Protein AF-A0A936HAV2-F1 (afdb_monomer_lite)

Secondary structure (DSSP, 8-state):
--HHHHHHHHHHHHHHHHHHHHHHHHHHHHHHHHHHHHHHHHHHHHHHHHHHHHHH--TTS-HHHHHHHHHHHHHHHHHHHHHHHHHHHHHHHHHHHHHHHHHHHHHHHHH--

Radius of gyration: 25.37 Å; chains: 1; bounding box: 55×14×76 Å

Sequence (113 aa):
MNTNTMLDRQHAANLLAWQGTMRVSGLLSLSLVGSVRKGLETYLLCLRHGAAYLKSASLGDTPEKAVSTYADAMNECVEKSWQDYRNSLQIWLLTQDEALIWVNKIDRALAGP

Foldseek 3Di:
DDVVLLVVLVVVLVVLVVVLVVVLVVLVVCLVVLLVVLVVVLVVLLVVLVVVLVVPPDVDDDPVVSVVSVVVSVVVSVVSVVVSVVVSVVSVVVSVVSNVVSVVVSVDSNVDD

pLDDT: mean 75.58, std 8.19, range [50.28, 89.06]

Structure (mmCIF, N/CA/C/O backbone):
data_AF-A0A936HAV2-F1
#
_entry.id   AF-A0A936HAV2-F1
#
loop_
_atom_site.group_PDB
_atom_site.id
_atom_site.type_symbol
_atom_site.label_atom_id
_atom_site.label_alt_id
_atom_site.label_comp_id
_atom_site.label_asym_id
_atom_site.label_entity_id
_atom_site.label_seq_id
_atom_site.pdbx_PDB_ins_code
_atom_site.Cartn_x
_atom_site.Cartn_y
_atom_site.Cartn_z
_atom_site.occupancy
_atom_site.B_iso_or_equiv
_atom_site.auth_seq_id
_atom_site.auth_comp_id
_atom_site.auth_asym_id
_atom_site.auth_atom_id
_atom_site.pdbx_PDB_model_num
ATOM 1 N N . MET A 1 1 ? 21.744 -6.650 -38.863 1.00 50.28 1 MET A N 1
ATOM 2 C CA . MET A 1 1 ? 21.320 -6.060 -37.574 1.00 50.28 1 MET A CA 1
ATOM 3 C C . MET A 1 1 ? 22.170 -6.705 -36.491 1.00 50.28 1 MET A C 1
ATOM 5 O O . MET A 1 1 ? 22.257 -7.924 -36.473 1.00 50.28 1 MET A O 1
ATOM 9 N N . ASN A 1 2 ? 22.943 -5.914 -35.746 1.00 58.81 2 ASN A N 1
ATOM 10 C CA . ASN A 1 2 ? 24.126 -6.391 -35.024 1.00 58.81 2 ASN A CA 1
ATOM 11 C C . ASN A 1 2 ? 23.709 -7.155 -33.755 1.00 58.81 2 ASN A C 1
ATOM 13 O O . ASN A 1 2 ? 23.072 -6.575 -32.877 1.00 58.81 2 ASN A O 1
ATOM 17 N N . THR A 1 3 ? 24.047 -8.437 -33.639 1.00 69.88 3 THR A N 1
ATOM 18 C CA . THR A 1 3 ? 23.691 -9.288 -32.485 1.00 69.88 3 THR A CA 1
ATOM 19 C C . THR A 1 3 ? 24.125 -8.674 -31.151 1.00 69.88 3 THR A C 1
ATOM 21 O O . THR A 1 3 ? 23.378 -8.747 -30.181 1.00 69.88 3 THR A O 1
ATOM 24 N N . ASN A 1 4 ? 25.251 -7.953 -31.137 1.00 74.75 4 ASN A N 1
ATOM 25 C CA . ASN A 1 4 ? 25.730 -7.189 -29.979 1.00 74.75 4 ASN A CA 1
ATOM 26 C C . ASN A 1 4 ? 24.740 -6.102 -29.525 1.00 74.75 4 ASN A C 1
ATOM 28 O O . ASN A 1 4 ? 24.450 -5.990 -28.342 1.00 74.75 4 ASN A O 1
ATOM 32 N N . THR A 1 5 ? 24.129 -5.363 -30.459 1.00 72.56 5 THR A N 1
ATOM 33 C CA . THR A 1 5 ? 23.131 -4.330 -30.114 1.00 72.56 5 THR A CA 1
ATOM 34 C C . THR A 1 5 ? 21.826 -4.910 -29.573 1.00 72.56 5 THR A C 1
ATOM 36 O O . THR A 1 5 ? 21.144 -4.258 -28.790 1.00 72.56 5 THR A O 1
ATOM 39 N N . MET A 1 6 ? 21.474 -6.136 -29.969 1.00 74.00 6 MET A N 1
ATOM 40 C CA . MET A 1 6 ? 20.322 -6.854 -29.418 1.00 74.00 6 MET A CA 1
ATOM 41 C C . MET A 1 6 ? 20.626 -7.378 -28.009 1.00 74.00 6 MET A C 1
ATOM 43 O O . MET A 1 6 ? 19.794 -7.249 -27.116 1.00 74.00 6 MET A O 1
ATOM 47 N N . LEU A 1 7 ? 21.839 -7.899 -27.798 1.00 80.50 7 LEU A N 1
ATOM 48 C CA . LEU A 1 7 ? 22.309 -8.390 -26.504 1.00 80.50 7 LEU A CA 1
ATOM 49 C C . LEU A 1 7 ? 22.374 -7.267 -25.454 1.00 80.50 7 LEU A C 1
ATOM 51 O O . LEU A 1 7 ? 21.879 -7.446 -24.343 1.00 80.50 7 LEU A O 1
ATOM 55 N N . ASP A 1 8 ? 22.900 -6.095 -25.822 1.00 80.56 8 ASP A N 1
ATOM 56 C CA . ASP A 1 8 ? 22.991 -4.932 -24.929 1.00 80.56 8 ASP A CA 1
ATOM 57 C C . ASP A 1 8 ? 21.605 -4.408 -24.519 1.00 80.56 8 ASP A C 1
ATOM 59 O O . 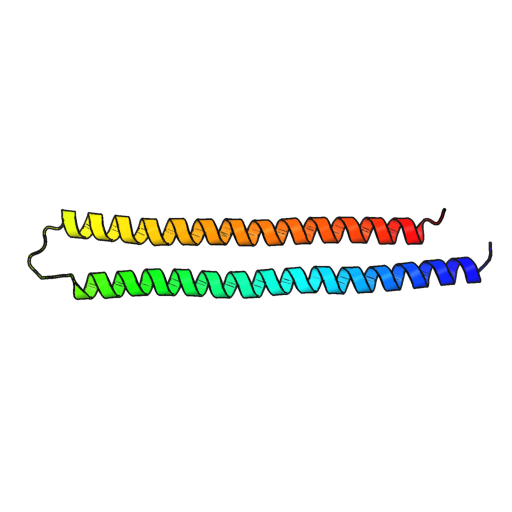ASP A 1 8 ? 21.373 -4.102 -23.347 1.00 80.56 8 ASP A O 1
ATOM 63 N N . ARG A 1 9 ? 20.645 -4.370 -25.456 1.00 75.62 9 ARG A N 1
ATOM 64 C CA . ARG A 1 9 ? 19.241 -4.014 -25.167 1.00 75.62 9 ARG A CA 1
ATOM 65 C C . ARG A 1 9 ? 18.602 -4.999 -24.196 1.00 75.62 9 ARG A C 1
ATOM 67 O O . ARG A 1 9 ? 17.939 -4.592 -23.245 1.00 75.62 9 ARG A O 1
ATOM 74 N N . GLN A 1 10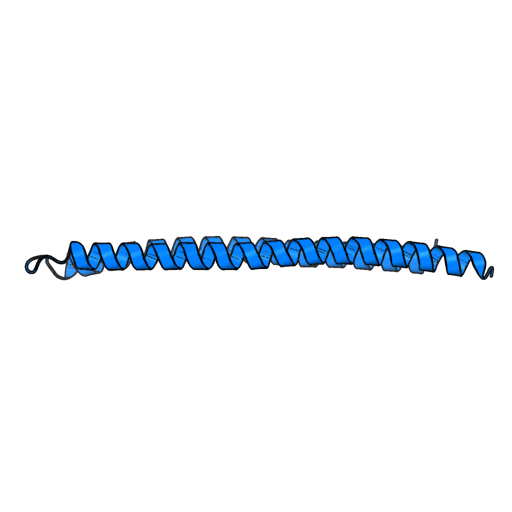 ? 18.838 -6.290 -24.406 1.00 78.50 10 GLN A N 1
ATOM 75 C CA . GLN A 1 10 ? 18.302 -7.341 -23.550 1.00 78.50 10 GLN A CA 1
ATOM 76 C C . GLN A 1 10 ? 18.906 -7.282 -22.141 1.00 78.50 10 GLN A C 1
ATOM 78 O O . GLN A 1 10 ? 18.195 -7.470 -21.155 1.00 78.50 10 GLN A O 1
ATOM 83 N N . HIS A 1 11 ? 20.197 -6.958 -22.030 1.00 81.56 11 HIS A N 1
ATOM 84 C CA . HIS A 1 11 ? 20.867 -6.782 -20.746 1.00 81.56 11 HIS A CA 1
ATOM 85 C C . HIS A 1 11 ? 20.352 -5.545 -19.993 1.00 81.56 11 HIS A C 1
ATOM 87 O O . HIS A 1 11 ? 20.043 -5.632 -18.804 1.00 81.56 11 HIS A O 1
ATOM 93 N N . ALA A 1 12 ? 20.167 -4.420 -20.693 1.00 81.56 12 ALA A N 1
ATOM 94 C CA . ALA A 1 12 ? 19.582 -3.206 -20.126 1.00 81.56 12 ALA A CA 1
ATOM 95 C C . ALA A 1 12 ? 18.133 -3.424 -19.652 1.00 81.56 12 ALA A C 1
ATOM 97 O O . ALA A 1 12 ? 17.783 -3.039 -18.535 1.00 81.56 12 ALA A O 1
ATOM 98 N N . ALA A 1 13 ? 17.307 -4.102 -20.453 1.00 78.00 13 ALA A N 1
ATOM 99 C CA . ALA A 1 13 ? 15.942 -4.461 -20.077 1.00 78.00 13 ALA A CA 1
ATOM 100 C C . ALA A 1 13 ? 15.903 -5.398 -18.857 1.00 78.00 13 ALA A C 1
ATOM 102 O O . ALA A 1 13 ? 15.079 -5.206 -17.964 1.00 78.00 13 ALA A O 1
ATOM 103 N N . ASN A 1 14 ? 16.825 -6.362 -18.771 1.00 84.75 14 ASN A N 1
ATOM 104 C CA . ASN A 1 14 ? 16.912 -7.281 -17.636 1.00 84.75 14 ASN A CA 1
ATOM 105 C C . ASN A 1 14 ? 17.304 -6.563 -16.331 1.00 84.75 14 ASN A C 1
ATOM 107 O O . ASN A 1 14 ? 16.727 -6.829 -15.278 1.00 84.75 14 ASN A O 1
ATOM 111 N N . LEU A 1 15 ? 18.233 -5.602 -16.390 1.00 86.88 15 LEU A N 1
ATOM 112 C CA . LEU A 1 15 ? 18.590 -4.778 -15.229 1.00 86.88 15 LEU A CA 1
ATOM 113 C C . LEU A 1 15 ? 17.411 -3.918 -14.754 1.00 86.88 15 LEU A C 1
ATOM 115 O O . LEU A 1 15 ? 17.160 -3.834 -13.550 1.00 86.88 15 LEU A O 1
ATOM 119 N N . LEU A 1 16 ? 16.655 -3.324 -15.683 1.00 83.94 16 LEU A N 1
ATOM 120 C CA . LEU A 1 16 ? 15.445 -2.563 -15.361 1.00 83.94 16 LEU A CA 1
ATOM 121 C C . LEU A 1 16 ? 14.352 -3.458 -14.763 1.00 83.94 16 LEU A C 1
ATOM 123 O O . LEU A 1 16 ? 13.718 -3.072 -13.783 1.00 83.94 16 LEU A O 1
ATOM 127 N N . ALA A 1 17 ? 14.170 -4.670 -15.292 1.00 82.38 17 ALA A N 1
ATOM 128 C CA . ALA A 1 17 ? 13.250 -5.657 -14.734 1.00 82.38 17 ALA A CA 1
ATOM 129 C C . ALA A 1 17 ? 13.622 -6.032 -13.296 1.00 82.38 17 ALA A C 1
ATOM 131 O O . ALA A 1 17 ? 12.748 -6.120 -12.430 1.00 82.38 17 ALA A O 1
ATOM 132 N N . TRP A 1 18 ? 14.915 -6.185 -13.009 1.00 84.81 18 TRP A N 1
ATOM 133 C CA . TRP A 1 18 ? 15.388 -6.499 -11.664 1.00 84.81 18 TRP A CA 1
ATOM 134 C C . TRP A 1 18 ? 15.188 -5.350 -10.678 1.00 84.81 18 TRP A C 1
ATOM 136 O O . TRP A 1 18 ? 14.704 -5.566 -9.566 1.00 84.81 18 TRP A O 1
ATOM 146 N N . GLN A 1 19 ? 15.467 -4.116 -11.100 1.00 83.88 19 GLN A N 1
ATOM 147 C CA . GLN A 1 19 ? 15.196 -2.927 -10.290 1.00 83.88 19 GLN A CA 1
ATOM 148 C C . GLN A 1 19 ? 13.698 -2.744 -10.013 1.00 83.88 19 GLN A C 1
ATOM 150 O O . GLN A 1 19 ? 13.314 -2.500 -8.866 1.00 83.88 19 GLN A O 1
ATOM 155 N N . GLY A 1 20 ? 12.849 -2.918 -11.030 1.00 80.31 20 GLY A N 1
ATOM 156 C CA . GLY A 1 20 ? 11.396 -2.849 -10.884 1.00 80.31 20 GLY A CA 1
ATOM 157 C C . GLY A 1 20 ? 10.851 -3.928 -9.953 1.00 80.31 20 GLY A C 1
ATOM 158 O O . GLY A 1 20 ? 10.086 -3.625 -9.040 1.00 80.31 20 GLY A O 1
ATOM 159 N N . THR A 1 21 ? 11.317 -5.169 -10.106 1.00 82.38 21 THR A N 1
ATOM 160 C CA . THR A 1 21 ? 10.913 -6.297 -9.252 1.00 82.38 21 THR A CA 1
ATOM 161 C C . THR A 1 21 ? 11.272 -6.045 -7.790 1.00 82.38 21 THR A C 1
ATOM 163 O O . THR A 1 21 ? 10.428 -6.221 -6.912 1.00 82.38 21 THR A O 1
ATOM 166 N N . MET A 1 22 ? 12.490 -5.568 -7.510 1.00 82.38 22 MET A N 1
ATOM 167 C CA . MET A 1 22 ? 12.909 -5.235 -6.144 1.00 82.38 22 MET A CA 1
ATOM 168 C C . MET A 1 22 ? 12.064 -4.107 -5.537 1.00 82.38 22 MET A C 1
ATOM 170 O O . MET A 1 22 ? 11.657 -4.204 -4.378 1.00 82.38 22 MET A O 1
ATOM 174 N N . ARG A 1 23 ? 11.749 -3.060 -6.311 1.00 81.94 23 ARG A N 1
ATOM 175 C CA . ARG A 1 23 ? 10.904 -1.946 -5.852 1.00 81.94 23 ARG A CA 1
ATOM 176 C C . ARG A 1 23 ? 9.468 -2.369 -5.560 1.00 81.94 23 ARG A C 1
ATOM 178 O O . ARG A 1 23 ? 8.957 -2.063 -4.485 1.00 81.94 23 ARG A O 1
ATOM 185 N N . VAL A 1 24 ? 8.840 -3.100 -6.477 1.00 83.06 24 VAL A N 1
ATOM 186 C CA . VAL A 1 24 ? 7.469 -3.603 -6.308 1.00 83.06 24 VAL A CA 1
ATOM 187 C C . VAL A 1 24 ? 7.404 -4.582 -5.135 1.00 83.06 24 VAL A C 1
ATOM 189 O O . VAL A 1 24 ? 6.523 -4.469 -4.285 1.00 83.06 24 VAL A O 1
ATOM 192 N N . SER A 1 25 ? 8.384 -5.484 -5.012 1.00 78.06 25 SER A N 1
ATOM 193 C CA . SER A 1 25 ? 8.477 -6.404 -3.875 1.00 78.06 25 SER A CA 1
ATOM 194 C C . SER A 1 25 ? 8.657 -5.675 -2.538 1.00 78.06 25 SER A C 1
ATOM 196 O O . SER A 1 25 ? 8.115 -6.124 -1.528 1.00 78.06 25 SER A O 1
ATOM 198 N N . GLY A 1 26 ? 9.401 -4.565 -2.511 1.00 82.88 26 GLY A N 1
ATOM 199 C CA . GLY A 1 26 ? 9.555 -3.725 -1.321 1.00 82.88 26 GLY A CA 1
ATOM 200 C C . GLY A 1 26 ? 8.257 -3.023 -0.911 1.00 82.88 26 GLY A C 1
ATOM 201 O O . GLY A 1 26 ? 7.916 -2.986 0.267 1.00 82.88 26 GLY A O 1
ATOM 202 N N . LEU A 1 27 ? 7.487 -2.511 -1.873 1.00 82.06 27 LEU A N 1
ATOM 203 C CA . LEU A 1 27 ? 6.190 -1.883 -1.593 1.00 82.06 27 LEU A CA 1
ATOM 204 C C . LEU A 1 27 ? 5.149 -2.901 -1.100 1.00 82.06 27 LEU A C 1
ATOM 206 O O . LEU A 1 27 ? 4.415 -2.625 -0.148 1.00 82.06 27 LEU A O 1
ATOM 210 N N . LEU A 1 28 ? 5.134 -4.106 -1.679 1.00 79.12 28 LEU A N 1
ATOM 211 C CA . LEU A 1 28 ? 4.263 -5.199 -1.235 1.00 79.12 28 LEU A CA 1
ATOM 212 C C . LEU A 1 28 ? 4.577 -5.648 0.195 1.00 79.12 28 LEU A C 1
ATOM 214 O O . LEU A 1 28 ? 3.656 -5.840 0.991 1.00 79.12 28 LEU A O 1
ATOM 218 N N . SER A 1 29 ? 5.859 -5.789 0.546 1.00 76.75 29 SER A N 1
ATOM 219 C CA . SER A 1 29 ? 6.253 -6.197 1.898 1.00 76.75 29 SER A CA 1
ATOM 220 C C . SER A 1 29 ? 5.909 -5.132 2.943 1.00 76.75 29 SER A C 1
ATOM 222 O O . SER A 1 29 ? 5.398 -5.475 4.011 1.00 76.75 29 SER A O 1
ATOM 224 N N . LEU A 1 30 ? 6.073 -3.843 2.620 1.00 78.81 30 LEU A N 1
ATOM 225 C CA . LEU A 1 30 ? 5.624 -2.735 3.472 1.00 78.81 30 LEU A CA 1
ATOM 226 C C . LEU A 1 30 ? 4.103 -2.730 3.664 1.00 78.81 30 LEU A C 1
ATOM 228 O O . LEU A 1 30 ? 3.629 -2.525 4.783 1.00 78.81 30 LEU A O 1
ATOM 232 N N . SER A 1 31 ? 3.340 -2.992 2.599 1.00 77.31 31 SER A N 1
ATOM 233 C CA . SER A 1 31 ? 1.879 -3.096 2.672 1.00 77.31 31 SER A CA 1
ATOM 234 C C . SER A 1 31 ? 1.437 -4.227 3.603 1.00 77.31 31 SER A C 1
ATOM 236 O O . SER A 1 31 ? 0.587 -4.028 4.473 1.00 77.31 31 SER A O 1
ATOM 238 N N . LEU A 1 32 ? 2.062 -5.401 3.474 1.00 75.00 32 LEU A N 1
ATOM 239 C CA . LEU A 1 32 ? 1.710 -6.591 4.243 1.00 75.00 32 LEU A CA 1
ATOM 240 C C . LEU A 1 32 ? 2.055 -6.433 5.730 1.00 75.00 32 LEU A C 1
ATOM 242 O O . LEU A 1 32 ? 1.200 -6.652 6.587 1.00 75.00 32 LEU A O 1
ATOM 246 N N . VAL A 1 33 ? 3.268 -5.970 6.048 1.00 76.31 33 VAL A N 1
ATOM 247 C CA . VAL A 1 33 ? 3.683 -5.706 7.439 1.00 76.31 33 VAL A CA 1
ATOM 248 C C . VAL A 1 33 ? 2.842 -4.587 8.061 1.00 76.31 33 VAL A C 1
ATOM 250 O O . VAL A 1 33 ? 2.424 -4.690 9.216 1.00 76.31 33 VAL A O 1
ATOM 253 N N . GLY A 1 34 ? 2.540 -3.536 7.291 1.00 74.94 34 GLY A N 1
ATOM 254 C CA . GLY A 1 34 ? 1.677 -2.442 7.727 1.00 74.94 34 GLY A CA 1
ATOM 255 C C . GLY A 1 34 ? 0.251 -2.901 8.031 1.00 74.94 34 GLY A C 1
ATOM 256 O O . GLY A 1 34 ? -0.298 -2.524 9.064 1.00 74.94 34 GLY A O 1
ATOM 257 N N . SER A 1 35 ? -0.330 -3.746 7.175 1.00 74.19 35 SER A N 1
ATOM 258 C CA . SER A 1 35 ? -1.675 -4.302 7.361 1.00 74.19 35 SER A CA 1
ATOM 259 C C . SER A 1 35 ? -1.768 -5.172 8.617 1.00 74.19 35 SER A C 1
ATOM 261 O O . SER A 1 35 ? -2.684 -4.988 9.416 1.00 74.19 35 SER A O 1
ATOM 263 N N . VAL A 1 36 ? -0.783 -6.047 8.854 1.00 71.69 36 VAL A N 1
ATOM 264 C CA . VAL A 1 36 ? -0.739 -6.899 10.055 1.00 71.69 36 VAL A CA 1
ATOM 265 C C . VAL A 1 36 ? -0.629 -6.060 11.327 1.00 71.69 36 VAL A C 1
ATOM 267 O O . VAL A 1 36 ? -1.373 -6.285 12.281 1.00 71.69 36 VAL A O 1
ATOM 270 N N . ARG A 1 37 ? 0.263 -5.059 11.344 1.00 74.88 37 ARG A N 1
ATOM 271 C CA . ARG A 1 37 ? 0.418 -4.161 12.497 1.00 74.88 37 ARG A CA 1
ATOM 272 C C . ARG A 1 37 ? -0.878 -3.413 12.806 1.00 74.88 37 ARG A C 1
ATOM 274 O O . ARG A 1 37 ? -1.280 -3.344 13.962 1.00 74.88 37 ARG A O 1
ATOM 281 N N . LYS A 1 38 ? -1.529 -2.872 11.779 1.00 76.94 38 LYS A N 1
ATOM 282 C CA . LYS A 1 38 ? -2.783 -2.125 11.909 1.00 76.94 38 LYS A CA 1
ATOM 283 C C . LYS A 1 38 ? -3.931 -3.002 12.388 1.00 76.94 38 LYS A C 1
ATOM 285 O O . LYS A 1 38 ? -4.585 -2.656 13.363 1.00 76.94 38 LYS A O 1
ATOM 290 N N . GLY A 1 39 ? -4.086 -4.191 11.803 1.00 72.50 39 GLY A N 1
ATOM 291 C CA . GLY A 1 39 ? -5.063 -5.178 12.264 1.00 72.50 39 GLY A CA 1
ATOM 292 C C . GLY A 1 39 ? -4.862 -5.560 13.733 1.00 72.50 39 GLY A C 1
ATOM 293 O O . GLY A 1 39 ? -5.830 -5.631 14.488 1.00 72.50 39 GLY A O 1
ATOM 294 N N . LEU A 1 40 ? -3.608 -5.724 14.170 1.00 70.00 40 LEU A N 1
ATOM 295 C CA . LEU A 1 40 ? -3.282 -5.974 15.574 1.00 70.00 40 LEU A CA 1
ATOM 296 C C . LEU A 1 40 ? -3.626 -4.775 16.472 1.00 70.00 40 LEU A C 1
ATOM 298 O O . LEU A 1 40 ? -4.170 -4.961 17.558 1.00 70.00 40 LEU A O 1
ATOM 302 N N . GLU A 1 41 ? -3.346 -3.546 16.034 1.00 76.81 41 GLU A N 1
ATOM 303 C CA . GLU A 1 41 ? -3.701 -2.335 16.778 1.00 76.81 41 GLU A CA 1
ATOM 304 C C . GLU A 1 41 ? -5.220 -2.145 16.912 1.00 76.81 41 GLU A C 1
ATOM 306 O O . GLU A 1 41 ? -5.682 -1.759 17.987 1.00 76.81 41 GLU A O 1
ATOM 311 N N . THR A 1 42 ? -6.004 -2.416 15.864 1.00 75.44 42 THR A N 1
ATOM 312 C CA . THR A 1 42 ? -7.475 -2.396 15.930 1.00 75.44 42 THR A CA 1
ATOM 313 C C . THR A 1 42 ? -7.991 -3.490 16.864 1.00 75.44 42 THR A C 1
ATOM 315 O O . THR A 1 42 ? -8.839 -3.227 17.713 1.00 75.44 42 THR A O 1
ATOM 318 N N . TYR A 1 43 ? -7.442 -4.705 16.768 1.00 68.56 43 TYR A N 1
ATOM 319 C CA . TYR A 1 43 ? -7.818 -5.827 17.631 1.00 68.56 43 TYR A CA 1
ATOM 320 C C . TYR A 1 43 ? -7.558 -5.532 19.115 1.00 68.56 43 TYR A C 1
ATOM 322 O O . TYR A 1 43 ? -8.430 -5.746 19.959 1.00 68.56 43 TYR A O 1
ATOM 330 N N . LEU A 1 44 ? -6.384 -4.980 19.436 1.00 73.06 44 LEU A N 1
ATOM 331 C CA . LEU A 1 44 ? -6.035 -4.566 20.795 1.00 73.06 44 LEU A CA 1
ATOM 332 C C . LEU A 1 44 ? -6.926 -3.427 21.305 1.00 73.06 44 LEU A C 1
ATOM 334 O O . LEU A 1 44 ? -7.255 -3.414 22.491 1.00 73.06 44 LEU A O 1
ATOM 338 N N . LEU A 1 45 ? -7.336 -2.497 20.435 1.00 76.31 45 LEU A N 1
ATOM 339 C CA . LEU A 1 45 ? -8.286 -1.439 20.787 1.00 76.31 45 LEU A CA 1
ATOM 340 C C . LEU A 1 45 ? -9.631 -2.048 21.208 1.00 76.31 45 LEU A C 1
ATOM 342 O O . LEU A 1 45 ? -10.097 -1.797 22.315 1.00 76.31 45 LEU A O 1
ATOM 346 N N . CYS A 1 46 ? -10.201 -2.931 20.386 1.00 74.75 46 CYS A N 1
ATOM 347 C CA . CYS A 1 46 ? -11.492 -3.540 20.699 1.00 74.75 46 CYS A CA 1
ATOM 348 C C . CYS A 1 46 ? -11.421 -4.448 21.944 1.00 74.75 46 CYS A C 1
ATOM 350 O O . CYS A 1 46 ? -12.351 -4.458 22.752 1.00 74.75 46 CYS A O 1
ATOM 352 N N . LEU A 1 47 ? -10.298 -5.145 22.171 1.00 71.50 47 LEU A N 1
ATOM 353 C CA . LEU A 1 47 ? -10.035 -5.874 23.422 1.00 71.50 47 LEU A CA 1
ATOM 354 C C . LEU A 1 47 ? -9.980 -4.948 24.643 1.00 71.50 47 LEU A C 1
ATOM 356 O O . LEU A 1 47 ? -10.518 -5.286 25.698 1.00 71.50 47 LEU A O 1
ATOM 360 N N . ARG A 1 48 ? -9.336 -3.782 24.518 1.00 76.31 48 ARG A N 1
ATOM 361 C CA . ARG A 1 48 ? -9.217 -2.801 25.602 1.00 76.31 48 ARG A CA 1
ATOM 362 C C . ARG A 1 48 ? -10.573 -2.210 25.970 1.00 76.31 48 ARG A C 1
ATOM 364 O O . ARG A 1 48 ? -10.859 -2.092 27.160 1.00 76.31 48 ARG A O 1
ATOM 371 N N . HIS A 1 49 ? -11.414 -1.897 24.987 1.00 73.75 49 HIS A N 1
ATOM 372 C CA . HIS A 1 49 ? -12.779 -1.428 25.234 1.00 73.75 49 HIS A CA 1
ATOM 373 C C . HIS A 1 49 ? -13.659 -2.536 25.822 1.00 73.75 49 HIS A C 1
ATOM 375 O O . HIS A 1 49 ? -14.404 -2.271 26.760 1.00 73.75 49 HIS A O 1
ATOM 381 N N . GLY A 1 50 ? -13.507 -3.790 25.379 1.00 67.94 50 GLY A N 1
ATOM 382 C CA . GLY A 1 50 ? -14.181 -4.940 25.994 1.00 67.94 50 GLY A CA 1
ATOM 383 C C . GLY A 1 50 ? -13.782 -5.157 27.460 1.00 67.94 50 GLY A C 1
ATOM 384 O O . GLY A 1 50 ? -14.638 -5.367 28.319 1.00 67.94 50 GLY A O 1
ATOM 385 N N . ALA A 1 51 ? -12.490 -5.033 27.777 1.00 69.38 51 ALA A N 1
ATOM 386 C CA . ALA A 1 51 ? -11.988 -5.111 29.148 1.00 69.38 51 ALA A CA 1
ATOM 387 C C . ALA A 1 51 ? -12.441 -3.919 30.010 1.00 69.38 51 ALA A C 1
ATOM 389 O O . ALA A 1 51 ? -12.761 -4.096 31.186 1.00 69.38 51 ALA A O 1
ATOM 390 N N . ALA A 1 52 ? -12.494 -2.712 29.437 1.00 68.94 52 ALA A N 1
ATOM 391 C CA . ALA A 1 52 ? -13.018 -1.527 30.108 1.00 68.94 52 ALA A CA 1
ATOM 392 C C . ALA A 1 52 ? -14.512 -1.682 30.424 1.00 68.94 52 ALA A C 1
ATOM 394 O O . ALA A 1 52 ? -14.905 -1.414 31.554 1.00 68.94 52 ALA A O 1
ATOM 395 N N . TYR A 1 53 ? -15.300 -2.208 29.481 1.00 65.44 53 TYR A N 1
ATOM 396 C CA . TYR A 1 53 ? -16.724 -2.497 29.656 1.00 65.44 53 TYR A CA 1
ATOM 397 C C . TYR A 1 53 ? -16.974 -3.544 30.751 1.00 65.44 53 TYR A C 1
ATOM 399 O O . TYR A 1 53 ? -17.792 -3.324 31.639 1.00 65.44 53 TYR A O 1
ATOM 407 N N . LEU A 1 54 ? -16.215 -4.647 30.759 1.00 66.38 54 LEU A N 1
ATOM 408 C CA . LEU A 1 54 ? -16.264 -5.663 31.824 1.00 66.38 54 LEU A CA 1
ATOM 409 C C . LEU A 1 54 ? -15.918 -5.094 33.208 1.00 66.38 54 LEU A C 1
ATOM 411 O O . LEU A 1 54 ? -16.448 -5.556 34.214 1.00 66.38 54 LEU A O 1
ATOM 415 N N . LYS A 1 55 ? -15.028 -4.097 33.265 1.00 64.50 55 LYS A N 1
ATOM 416 C CA . LYS A 1 55 ? -14.595 -3.453 34.512 1.00 64.50 55 LYS A CA 1
ATOM 417 C C . LYS A 1 55 ? -15.554 -2.354 34.983 1.00 64.50 55 LYS A C 1
ATOM 419 O O . LYS A 1 55 ? -15.656 -2.127 36.185 1.00 64.50 55 LYS A O 1
ATOM 424 N N . SER A 1 56 ? -16.223 -1.663 34.058 1.00 61.75 56 SER A N 1
ATOM 425 C CA . SER A 1 56 ? -17.197 -0.605 34.348 1.00 61.75 56 SER A CA 1
ATOM 426 C C . SER A 1 56 ? -18.624 -1.119 34.515 1.00 61.75 56 SER A C 1
ATOM 428 O O . SER A 1 56 ? -19.466 -0.356 34.973 1.00 61.75 56 SER A O 1
ATOM 430 N N . ALA A 1 57 ? -18.904 -2.377 34.159 1.00 58.22 57 ALA A N 1
ATOM 431 C CA . ALA A 1 57 ? -20.180 -3.042 34.396 1.00 58.22 57 ALA A CA 1
ATOM 432 C C . ALA A 1 57 ? -20.429 -3.214 35.906 1.00 5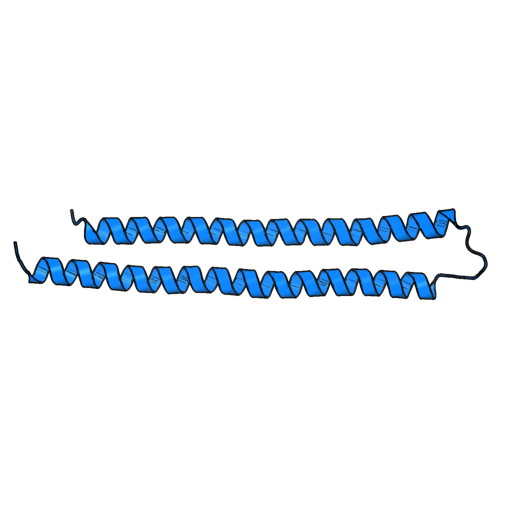8.22 57 ALA A C 1
ATOM 434 O O . ALA A 1 57 ? -20.228 -4.272 36.498 1.00 58.22 57 ALA A O 1
ATOM 435 N N . SER A 1 58 ? -20.853 -2.127 36.543 1.00 54.47 58 SER A N 1
ATOM 436 C CA . SER A 1 58 ? -21.500 -2.132 37.844 1.00 54.47 58 SER A CA 1
ATOM 437 C C . SER A 1 58 ? -22.900 -2.717 37.680 1.00 54.47 58 SER A C 1
ATOM 439 O O . SER A 1 58 ? -23.620 -2.363 36.747 1.00 54.47 58 SER A O 1
ATOM 441 N N . LEU A 1 59 ? -23.316 -3.568 38.618 1.00 53.88 59 LEU A N 1
ATOM 442 C CA . LEU A 1 59 ? -24.615 -4.255 38.654 1.00 53.88 59 LEU A CA 1
ATOM 443 C C . LEU A 1 59 ? -25.836 -3.297 38.744 1.00 53.88 59 LEU A C 1
ATOM 445 O O . LEU A 1 59 ? -26.960 -3.762 38.908 1.00 53.88 59 LEU A O 1
ATOM 449 N N . GLY A 1 60 ? -25.624 -1.975 38.658 1.00 55.66 60 GLY A N 1
ATOM 450 C CA . GLY A 1 60 ? -26.640 -0.924 38.775 1.00 55.66 60 GLY A CA 1
ATOM 451 C C . GLY A 1 60 ? -26.617 0.179 37.703 1.00 55.66 60 GLY A C 1
ATOM 452 O O . GLY A 1 60 ? -27.334 1.161 37.873 1.00 55.66 60 GLY A O 1
ATOM 453 N N . ASP A 1 61 ? -25.824 0.071 36.627 1.00 58.84 61 ASP A N 1
ATOM 454 C CA . ASP A 1 61 ? -25.917 1.020 35.498 1.00 58.84 61 ASP A CA 1
ATOM 455 C C . ASP A 1 61 ? -27.163 0.734 34.630 1.00 58.84 61 ASP A C 1
ATOM 457 O O . ASP A 1 61 ? -27.530 -0.419 34.394 1.00 58.84 61 ASP A O 1
ATOM 461 N N . THR A 1 62 ? -27.825 1.786 34.132 1.00 65.75 62 THR A N 1
ATOM 462 C CA . THR A 1 62 ? -28.977 1.642 33.231 1.00 65.75 62 THR A CA 1
ATOM 463 C C . THR A 1 62 ? -28.556 1.033 31.887 1.00 65.75 62 THR A C 1
ATOM 465 O O . THR A 1 62 ? -27.521 1.413 31.329 1.00 65.75 62 THR A O 1
ATOM 468 N N . PRO A 1 63 ? -29.372 0.131 31.310 1.00 64.19 63 PRO A N 1
ATOM 469 C CA . PRO A 1 63 ? -29.038 -0.572 30.071 1.00 64.19 63 PRO A CA 1
ATOM 470 C C . PRO A 1 63 ? -28.770 0.380 28.894 1.00 64.19 63 PRO A C 1
ATOM 472 O O . PRO A 1 63 ? -27.911 0.098 28.066 1.00 64.19 63 PRO A O 1
ATOM 475 N N . GLU 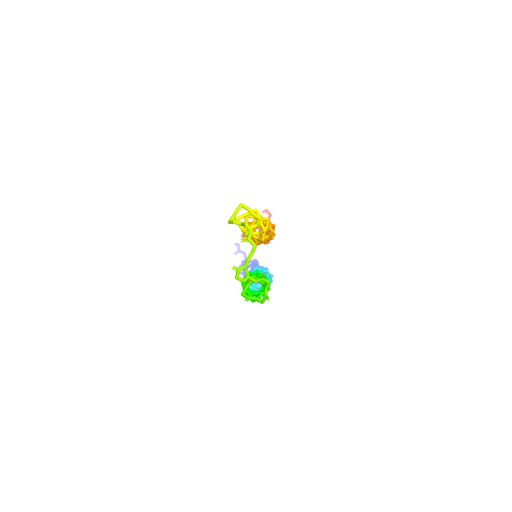A 1 64 ? -29.426 1.543 28.849 1.00 69.38 64 GLU A N 1
ATOM 476 C CA . GLU A 1 64 ? -29.210 2.564 27.812 1.00 69.38 64 GLU A CA 1
ATOM 477 C C . GLU A 1 64 ? -27.782 3.129 27.809 1.00 69.38 64 GLU A C 1
ATOM 479 O O . GLU A 1 64 ? -27.183 3.291 26.748 1.00 69.38 64 GLU A O 1
ATOM 484 N N . LYS A 1 65 ? -27.201 3.371 28.989 1.00 69.50 65 LYS A N 1
ATOM 485 C CA . LYS A 1 65 ? -25.841 3.910 29.141 1.00 69.50 65 LYS A CA 1
ATOM 486 C C . LYS A 1 65 ? -24.774 2.873 28.785 1.00 69.50 65 LYS A C 1
ATOM 488 O O . LYS A 1 65 ? -23.717 3.207 28.249 1.00 69.50 65 LYS A O 1
ATOM 493 N N . ALA A 1 66 ? -25.059 1.601 29.050 1.00 67.06 66 ALA A N 1
ATOM 494 C CA . ALA A 1 66 ? -24.209 0.496 28.632 1.00 67.06 66 ALA A CA 1
ATOM 495 C C . ALA A 1 66 ? -24.210 0.343 27.098 1.00 67.06 66 ALA A C 1
ATOM 497 O O . ALA A 1 66 ? -23.146 0.233 26.486 1.00 67.06 66 ALA A O 1
ATOM 498 N N . VAL A 1 67 ? -25.389 0.430 26.469 1.00 69.19 67 VAL A N 1
ATOM 499 C CA . VAL A 1 67 ? -25.543 0.366 25.006 1.00 69.19 67 VAL A CA 1
ATOM 500 C C . VAL A 1 67 ? -24.876 1.555 24.313 1.00 69.19 67 VAL A C 1
ATOM 502 O O . VAL A 1 67 ? -24.179 1.344 23.323 1.00 69.19 67 VAL A O 1
ATOM 505 N N . SER A 1 68 ? -25.017 2.781 24.830 1.00 74.06 68 SER A N 1
ATOM 506 C CA . SER A 1 68 ? -24.375 3.960 24.232 1.00 74.06 68 SER A CA 1
ATOM 507 C C . SER A 1 68 ? -22.847 3.879 24.299 1.00 74.06 68 SER A C 1
ATOM 509 O O . SER A 1 68 ? -22.172 4.118 23.305 1.00 74.06 68 SER A O 1
ATOM 511 N N . THR A 1 69 ? -22.298 3.451 25.440 1.00 71.06 69 THR A N 1
ATOM 512 C CA . THR A 1 69 ? -20.843 3.303 25.624 1.00 71.06 69 THR A CA 1
ATOM 513 C C . THR A 1 69 ? -20.271 2.203 24.723 1.00 71.06 69 THR A C 1
ATOM 515 O O . THR A 1 69 ? -19.178 2.345 24.177 1.00 71.06 69 THR A O 1
ATOM 518 N N . TYR A 1 70 ? -21.014 1.109 24.532 1.00 68.75 70 TYR A N 1
ATOM 519 C CA . TYR A 1 70 ? -20.650 0.055 23.586 1.00 68.75 70 TYR A CA 1
ATOM 520 C C . TYR A 1 70 ? -20.726 0.532 22.126 1.00 68.75 70 TYR A C 1
ATOM 522 O O . TYR A 1 70 ? -19.836 0.222 21.335 1.00 68.75 70 TYR A O 1
ATOM 530 N N . ALA A 1 71 ? -21.755 1.303 21.768 1.00 73.56 71 ALA A N 1
ATOM 531 C CA . ALA A 1 71 ? -21.901 1.865 20.429 1.00 73.56 71 ALA A CA 1
ATOM 532 C C . ALA A 1 71 ? -20.753 2.829 20.092 1.00 73.56 71 ALA A C 1
ATOM 534 O O . ALA A 1 71 ? -20.158 2.701 19.023 1.00 73.56 71 ALA A O 1
ATOM 535 N N . ASP A 1 72 ? -20.379 3.713 21.020 1.00 77.62 72 ASP A N 1
ATOM 536 C CA . ASP A 1 72 ? -19.238 4.623 20.853 1.00 77.62 72 ASP A CA 1
ATOM 537 C C . ASP A 1 72 ? -17.916 3.854 20.703 1.00 77.62 72 ASP A C 1
ATOM 539 O O . ASP A 1 72 ? -17.120 4.144 19.809 1.00 77.62 72 ASP A O 1
ATOM 543 N N . ALA A 1 73 ? -17.714 2.812 21.516 1.00 73.81 73 ALA A N 1
ATOM 544 C CA . ALA A 1 73 ? -16.548 1.934 21.439 1.00 73.81 73 ALA A CA 1
ATOM 545 C C . ALA A 1 73 ? -16.419 1.226 20.082 1.00 73.81 73 ALA A C 1
ATOM 547 O O . ALA A 1 73 ? -15.336 1.150 19.497 1.00 73.81 73 ALA A O 1
ATOM 548 N N . MET A 1 74 ? -17.531 0.688 19.580 1.00 71.69 74 MET A N 1
ATOM 549 C CA . MET A 1 74 ? -17.569 0.034 18.276 1.00 71.69 74 MET A CA 1
ATOM 550 C C . MET A 1 74 ? -17.365 1.036 17.145 1.00 71.69 74 MET A C 1
ATOM 552 O O . MET A 1 74 ? -16.650 0.726 16.195 1.00 71.69 74 MET A O 1
ATOM 556 N N . ASN A 1 75 ? -17.916 2.243 17.263 1.00 75.56 75 ASN A N 1
ATOM 557 C CA . ASN A 1 75 ? -17.722 3.298 16.278 1.00 75.56 75 ASN A CA 1
ATOM 558 C C . ASN A 1 75 ? -16.239 3.703 16.165 1.00 75.56 75 ASN A C 1
ATOM 560 O O . ASN A 1 75 ? -15.716 3.823 15.061 1.00 75.56 75 ASN A O 1
ATOM 564 N N . GLU A 1 76 ? -15.525 3.811 17.291 1.00 77.44 76 GLU A N 1
ATOM 565 C CA . GLU A 1 76 ? -14.080 4.086 17.308 1.00 77.44 76 GLU A CA 1
ATOM 566 C C . GLU A 1 76 ? -13.260 2.949 16.664 1.00 77.44 76 GLU A C 1
ATOM 568 O O . GLU A 1 76 ? -12.353 3.203 15.865 1.00 77.44 76 GLU A O 1
ATOM 573 N N . CYS A 1 77 ? -13.609 1.685 16.946 1.00 75.06 77 CYS A N 1
ATOM 574 C CA . CYS A 1 77 ? -13.007 0.523 16.282 1.00 75.06 77 CYS A CA 1
ATOM 575 C C . CYS A 1 77 ? -13.231 0.553 14.758 1.00 75.06 77 CYS A C 1
ATOM 577 O O . CYS A 1 77 ? -12.301 0.284 13.990 1.00 75.06 77 CYS A O 1
ATOM 579 N N . VAL A 1 78 ? -14.452 0.877 14.318 1.00 72.81 78 VAL A N 1
ATOM 580 C CA . VAL A 1 78 ? -14.834 0.929 12.899 1.00 72.81 78 VAL A CA 1
ATOM 581 C C . VAL A 1 78 ? -14.112 2.061 12.177 1.00 72.81 78 VAL A C 1
ATOM 583 O O . VAL A 1 78 ? -13.532 1.812 11.122 1.00 72.81 78 VAL A O 1
ATOM 586 N N . GLU A 1 79 ? -14.069 3.268 12.743 1.00 79.81 79 GLU A N 1
ATOM 587 C CA . GLU A 1 79 ? -13.381 4.401 12.112 1.00 79.81 79 GLU A CA 1
ATOM 588 C C . GLU A 1 79 ? -11.880 4.122 11.963 1.00 79.81 79 GLU A C 1
ATOM 590 O O . GLU A 1 79 ? -11.304 4.332 10.891 1.00 79.81 79 GLU A O 1
ATOM 595 N N . LYS A 1 80 ? -11.246 3.547 12.996 1.00 78.75 80 LYS A N 1
ATOM 596 C CA . LYS A 1 80 ? -9.831 3.159 12.927 1.00 78.75 80 LYS A CA 1
ATOM 597 C C . LYS A 1 80 ? -9.591 2.078 11.869 1.00 78.75 80 LYS A C 1
ATOM 599 O O . LYS A 1 80 ? -8.686 2.213 11.046 1.00 78.75 80 LYS A O 1
ATOM 604 N N . SER A 1 81 ? -10.426 1.037 11.842 1.00 73.06 81 SER A N 1
ATOM 605 C CA . SER A 1 81 ? -10.364 -0.025 10.827 1.00 73.06 81 SER A CA 1
ATOM 606 C C . SER A 1 81 ? -10.519 0.529 9.408 1.00 73.06 81 SER A C 1
ATOM 608 O O . SER A 1 81 ? -9.772 0.158 8.499 1.00 73.06 81 SER A O 1
ATOM 610 N N . TRP A 1 82 ? -11.452 1.460 9.221 1.00 75.25 82 TRP A N 1
ATOM 611 C CA . TRP A 1 82 ? -11.712 2.102 7.942 1.00 75.25 82 TRP A CA 1
ATOM 612 C C . TRP A 1 82 ? -10.541 2.975 7.475 1.00 75.25 82 TRP A C 1
ATOM 614 O O . TRP A 1 82 ? -10.151 2.947 6.303 1.00 75.25 82 TRP A O 1
ATOM 624 N N . GLN A 1 83 ? -9.935 3.738 8.384 1.00 81.00 83 GLN A N 1
ATOM 625 C CA . GLN A 1 83 ? -8.733 4.518 8.094 1.00 81.00 83 GLN A CA 1
ATOM 626 C C . GLN A 1 83 ? -7.548 3.620 7.707 1.00 81.00 83 GLN A C 1
ATOM 628 O O . GLN A 1 83 ? -6.799 3.933 6.774 1.00 81.00 83 GLN A O 1
ATOM 633 N N . ASP A 1 84 ? -7.398 2.481 8.378 1.00 81.19 84 ASP A N 1
ATOM 634 C CA . ASP A 1 84 ? -6.351 1.510 8.079 1.00 81.19 84 ASP A CA 1
ATOM 635 C C . ASP A 1 84 ? -6.556 0.828 6.726 1.00 81.19 84 ASP A C 1
ATOM 637 O O . ASP A 1 84 ? -5.601 0.741 5.947 1.00 81.19 84 ASP A O 1
ATOM 641 N N . TYR A 1 85 ? -7.796 0.455 6.400 1.00 73.44 85 TYR A N 1
ATOM 642 C CA . TYR A 1 85 ? -8.175 -0.058 5.084 1.00 73.44 85 TYR A CA 1
ATOM 643 C C . TYR A 1 85 ? -7.818 0.927 3.964 1.0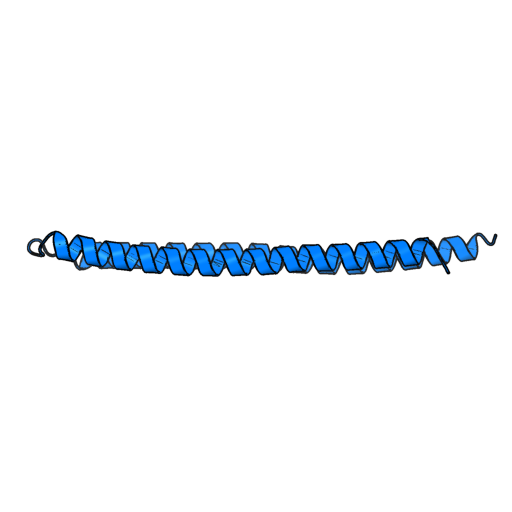0 73.44 85 TYR A C 1
ATOM 645 O O . TYR A 1 85 ? -7.141 0.549 3.005 1.00 73.44 85 TYR A O 1
ATOM 653 N N . ARG A 1 86 ? -8.192 2.209 4.105 1.00 81.00 86 ARG A N 1
ATOM 654 C CA . ARG A 1 86 ? -7.867 3.252 3.113 1.00 81.00 86 ARG A CA 1
ATOM 655 C C . ARG A 1 86 ? -6.363 3.396 2.897 1.00 81.00 86 ARG A C 1
ATOM 657 O O . ARG A 1 86 ? -5.913 3.470 1.756 1.00 81.00 86 ARG A O 1
ATOM 664 N N . ASN A 1 87 ? -5.580 3.381 3.973 1.00 82.69 87 ASN A N 1
ATOM 665 C CA . ASN A 1 87 ? -4.123 3.438 3.873 1.00 82.69 87 ASN A CA 1
ATOM 666 C C . ASN A 1 87 ? -3.533 2.216 3.150 1.00 82.69 87 ASN A C 1
ATOM 668 O O . ASN A 1 87 ? -2.640 2.368 2.318 1.00 82.69 87 ASN A O 1
ATOM 672 N N . SER A 1 88 ? -4.001 1.005 3.461 1.00 78.31 88 SER A N 1
ATOM 673 C CA . SER A 1 88 ? -3.546 -0.210 2.773 1.00 78.31 88 SER A CA 1
ATOM 674 C C . SER A 1 88 ? -3.902 -0.184 1.286 1.00 78.31 88 SER A C 1
ATOM 676 O O . SER A 1 88 ? -3.073 -0.540 0.448 1.00 78.31 88 SER A O 1
ATOM 678 N N . LEU A 1 89 ? -5.097 0.305 0.949 1.00 76.94 89 LEU A N 1
ATOM 679 C CA . LEU A 1 89 ? -5.547 0.462 -0.430 1.00 76.94 89 LEU A CA 1
ATOM 680 C C . LEU A 1 89 ? -4.690 1.483 -1.195 1.00 76.94 89 LEU A C 1
ATOM 682 O O . LEU A 1 89 ? -4.320 1.232 -2.339 1.00 76.94 89 LEU A O 1
ATOM 686 N N . GLN A 1 90 ? -4.293 2.586 -0.555 1.00 84.56 90 GLN A N 1
ATOM 687 C CA . GLN A 1 90 ? -3.397 3.576 -1.157 1.00 84.56 90 GLN A CA 1
ATOM 688 C C . GLN A 1 90 ? -2.012 2.993 -1.480 1.00 84.56 90 GLN A C 1
ATOM 690 O O . GLN A 1 90 ? -1.490 3.234 -2.567 1.00 84.56 90 GLN A O 1
ATOM 695 N N . ILE A 1 91 ? -1.425 2.195 -0.578 1.00 84.69 91 ILE A N 1
ATOM 696 C CA . ILE A 1 91 ? -0.136 1.526 -0.834 1.00 84.69 91 ILE A CA 1
ATOM 697 C C . ILE A 1 91 ? -0.275 0.518 -1.980 1.00 84.69 91 ILE A C 1
ATOM 699 O O . ILE A 1 91 ? 0.611 0.423 -2.829 1.00 84.69 91 ILE A O 1
ATOM 703 N N . TRP A 1 92 ? -1.388 -0.216 -2.036 1.00 77.06 92 TRP A N 1
ATOM 704 C CA . TRP A 1 92 ? -1.646 -1.171 -3.112 1.00 77.06 92 TRP A CA 1
ATOM 705 C C . TRP A 1 92 ? -1.767 -0.487 -4.481 1.00 77.06 92 TRP A C 1
ATOM 707 O O . TRP A 1 92 ? -1.086 -0.894 -5.421 1.00 77.06 92 TRP A O 1
ATOM 717 N N . LEU A 1 93 ? -2.543 0.598 -4.578 1.00 81.88 93 LEU A N 1
ATOM 718 C CA . LEU A 1 93 ? -2.656 1.387 -5.810 1.00 81.88 93 LEU A CA 1
ATOM 719 C C . LEU A 1 93 ? -1.302 1.960 -6.249 1.00 81.88 93 LEU A C 1
ATOM 721 O O . LEU A 1 93 ? -0.952 1.875 -7.422 1.00 81.88 93 LEU A O 1
ATOM 725 N N . LEU A 1 94 ? -0.506 2.478 -5.307 1.00 87.69 94 LEU A N 1
ATOM 726 C CA . LEU A 1 94 ? 0.837 2.990 -5.591 1.00 87.69 94 LEU A CA 1
ATOM 727 C C . LEU A 1 94 ? 1.785 1.885 -6.084 1.00 87.69 94 LEU A C 1
ATOM 729 O O . LEU A 1 94 ? 2.612 2.109 -6.962 1.00 87.69 94 LEU A O 1
ATOM 733 N N . THR A 1 95 ? 1.638 0.673 -5.549 1.00 82.75 95 THR A N 1
ATOM 734 C CA . THR A 1 95 ? 2.396 -0.502 -5.998 1.00 82.75 95 THR A CA 1
ATOM 735 C C . THR A 1 95 ? 2.028 -0.890 -7.430 1.00 82.75 95 THR A C 1
ATOM 737 O O . THR A 1 95 ? 2.911 -1.222 -8.221 1.00 82.75 95 THR A O 1
ATOM 740 N N . GLN A 1 96 ? 0.737 -0.842 -7.773 1.00 82.88 96 GLN A N 1
ATOM 741 C CA . GLN A 1 96 ? 0.256 -1.134 -9.121 1.00 82.88 96 GLN A CA 1
ATOM 742 C C . GLN A 1 96 ? 0.749 -0.092 -10.136 1.00 82.88 96 GLN A C 1
ATOM 744 O O . GLN A 1 96 ? 1.209 -0.469 -11.213 1.00 82.88 96 GLN A O 1
ATOM 749 N N . ASP A 1 97 ? 0.695 1.195 -9.787 1.00 89.06 97 ASP A N 1
ATOM 750 C CA . ASP A 1 97 ? 1.185 2.284 -10.639 1.00 89.06 97 ASP A CA 1
ATOM 751 C C . ASP A 1 97 ? 2.698 2.174 -10.890 1.00 89.06 97 ASP A C 1
ATOM 753 O O . ASP A 1 97 ? 3.147 2.172 -12.038 1.00 89.06 97 ASP A O 1
ATOM 757 N N . GLU A 1 98 ? 3.489 1.946 -9.835 1.00 84.25 98 GLU A N 1
ATOM 758 C CA . GLU A 1 98 ? 4.935 1.722 -9.959 1.00 84.25 98 GLU A CA 1
ATOM 759 C C . GLU A 1 98 ? 5.221 0.506 -10.863 1.00 84.25 98 GLU A C 1
ATOM 761 O O . GLU A 1 98 ? 6.085 0.578 -11.741 1.00 84.25 98 GLU A O 1
ATOM 766 N N . ALA A 1 99 ? 4.466 -0.592 -10.727 1.00 83.50 99 ALA A N 1
ATOM 767 C CA . ALA A 1 99 ? 4.611 -1.762 -11.595 1.00 83.50 99 ALA A CA 1
ATOM 768 C C . ALA A 1 99 ? 4.341 -1.432 -13.076 1.00 83.50 99 ALA A C 1
ATOM 770 O O . ALA A 1 99 ? 5.127 -1.827 -13.939 1.00 83.50 99 ALA A O 1
ATOM 771 N N . LEU A 1 100 ? 3.286 -0.668 -13.379 1.00 87.00 100 LEU A N 1
ATOM 772 C CA . LEU A 1 100 ? 2.966 -0.236 -14.746 1.00 87.00 100 LEU A CA 1
ATOM 773 C C . LEU A 1 100 ? 4.060 0.665 -15.339 1.00 87.00 100 LEU A C 1
ATOM 775 O O . LEU A 1 100 ? 4.436 0.498 -16.502 1.00 87.00 100 LEU A O 1
ATOM 779 N N . ILE A 1 101 ? 4.627 1.573 -14.538 1.00 89.06 101 ILE A N 1
ATOM 780 C CA . ILE A 1 101 ? 5.755 2.421 -14.947 1.00 89.06 101 ILE A CA 1
ATOM 781 C C . ILE A 1 101 ? 6.969 1.564 -15.322 1.00 89.06 101 ILE A C 1
ATOM 783 O O . ILE A 1 101 ? 7.617 1.820 -16.342 1.00 89.06 101 ILE A O 1
ATOM 787 N N . TRP A 1 102 ? 7.294 0.548 -14.520 1.00 83.81 102 TRP A N 1
ATOM 788 C CA . TRP A 1 102 ? 8.424 -0.339 -14.800 1.00 83.81 102 TRP A CA 1
ATOM 789 C C . TRP A 1 102 ? 8.195 -1.208 -16.033 1.00 83.81 102 TRP A C 1
ATOM 791 O O . TRP A 1 102 ? 9.111 -1.324 -16.846 1.00 83.81 102 TRP A O 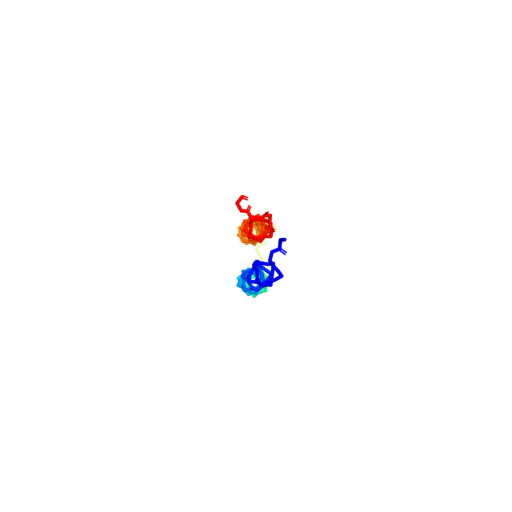1
ATOM 801 N N . VAL A 1 103 ? 6.984 -1.734 -16.233 1.00 85.50 103 VAL A N 1
ATOM 802 C CA . VAL A 1 103 ? 6.631 -2.465 -17.462 1.00 85.50 103 VAL A CA 1
ATOM 803 C C . VAL A 1 103 ? 6.845 -1.584 -18.692 1.00 85.50 103 VAL A C 1
ATOM 805 O O . VAL A 1 103 ? 7.518 -2.006 -19.626 1.00 85.50 103 VAL A O 1
ATOM 808 N N . ASN A 1 104 ? 6.378 -0.334 -18.668 1.00 86.69 104 ASN A N 1
ATOM 809 C CA . ASN A 1 104 ? 6.556 0.596 -19.786 1.00 86.69 104 ASN A CA 1
ATOM 810 C C . ASN A 1 104 ? 8.042 0.943 -20.035 1.00 86.69 104 ASN A C 1
ATOM 812 O O . ASN A 1 104 ? 8.490 1.044 -21.177 1.00 86.69 104 ASN A O 1
ATOM 816 N N . LYS A 1 105 ? 8.853 1.081 -18.975 1.00 84.00 105 LYS A N 1
ATOM 817 C CA . LYS A 1 105 ? 10.310 1.284 -19.104 1.00 84.00 105 LYS A CA 1
ATOM 818 C C . LYS A 1 105 ? 11.012 0.085 -19.744 1.00 84.00 105 LYS A C 1
ATOM 820 O O . LYS A 1 105 ? 11.903 0.285 -20.567 1.00 84.00 105 LYS A O 1
ATOM 825 N N . ILE A 1 106 ? 10.627 -1.132 -19.364 1.00 83.44 106 ILE A N 1
ATOM 826 C CA . ILE A 1 106 ? 11.176 -2.374 -19.924 1.00 83.44 106 ILE A CA 1
ATOM 827 C C . ILE A 1 106 ? 10.762 -2.511 -21.391 1.00 83.44 106 ILE A C 1
ATOM 829 O O . ILE A 1 106 ? 11.618 -2.769 -22.231 1.00 83.44 106 ILE A O 1
ATOM 833 N N . ASP A 1 107 ? 9.489 -2.266 -21.706 1.00 83.00 107 ASP A N 1
ATOM 834 C CA . ASP A 1 107 ? 8.962 -2.331 -23.072 1.00 83.00 107 ASP A CA 1
ATOM 835 C C . ASP A 1 107 ? 9.697 -1.352 -23.999 1.00 83.00 107 ASP A C 1
ATOM 837 O O . ASP A 1 107 ? 10.219 -1.740 -25.042 1.00 83.00 107 ASP A O 1
ATOM 841 N N . ARG A 1 108 ? 9.902 -0.105 -23.554 1.00 83.44 108 ARG A N 1
ATOM 842 C CA . ARG A 1 108 ? 10.714 0.890 -24.276 1.00 83.44 108 ARG A CA 1
ATOM 843 C C . ARG A 1 108 ? 12.177 0.482 -24.456 1.00 83.44 108 ARG A C 1
ATOM 845 O O . ARG A 1 108 ? 12.756 0.742 -25.508 1.00 83.44 108 ARG A O 1
ATOM 852 N N . ALA A 1 109 ? 12.789 -0.140 -23.448 1.00 78.94 109 ALA A N 1
ATOM 853 C CA . ALA A 1 109 ? 14.165 -0.626 -23.549 1.00 78.94 109 ALA A CA 1
ATOM 854 C C . ALA A 1 109 ? 14.297 -1.792 -24.548 1.00 78.94 109 ALA A C 1
ATOM 856 O O . ALA A 1 109 ? 15.326 -1.917 -25.215 1.00 78.94 109 ALA A O 1
ATOM 857 N N . LEU A 1 110 ? 13.250 -2.615 -24.677 1.00 76.38 110 LEU A N 1
ATOM 858 C CA . LEU A 1 110 ? 13.182 -3.732 -25.620 1.00 76.38 110 LEU A CA 1
ATOM 859 C C . LEU A 1 110 ? 12.849 -3.284 -27.052 1.00 76.38 110 LEU A C 1
ATOM 861 O O . LEU A 1 110 ? 13.436 -3.820 -27.993 1.00 76.38 110 LEU A O 1
ATOM 865 N N . ALA A 1 111 ? 11.971 -2.290 -27.230 1.00 78.81 111 ALA A N 1
ATOM 866 C CA . ALA A 1 111 ? 11.578 -1.784 -28.551 1.00 78.81 111 ALA A CA 1
ATOM 867 C C . ALA A 1 111 ? 12.743 -1.101 -29.301 1.00 78.81 111 ALA A C 1
ATOM 869 O O . ALA A 1 111 ? 12.820 -1.173 -30.527 1.00 78.81 111 ALA A O 1
ATOM 870 N N . GLY A 1 112 ? 13.704 -0.516 -28.573 1.00 63.84 112 GLY A N 1
ATOM 871 C CA . GLY A 1 112 ? 14.762 0.314 -29.160 1.00 63.84 112 GLY A CA 1
ATOM 872 C C . GLY A 1 112 ? 14.239 1.677 -29.655 1.00 63.84 112 GLY A C 1
ATOM 873 O O . GLY A 1 112 ? 13.034 1.912 -29.598 1.00 63.84 112 GLY A O 1
ATOM 874 N N . PRO A 1 113 ? 15.129 2.600 -30.073 1.00 53.62 113 PRO A N 1
ATOM 875 C CA . PRO A 1 113 ? 14.724 3.870 -30.683 1.00 53.62 113 PRO A CA 1
ATOM 876 C C . PRO A 1 113 ? 13.961 3.673 -31.995 1.00 53.62 113 PRO A C 1
ATOM 878 O O . PRO A 1 113 ? 14.283 2.699 -32.719 1.00 53.62 113 PRO A O 1
#